Protein AF-A0A929G6H8-F1 (afdb_monomer)

Radius of gyration: 10.28 Å; Cα contacts (8 Å, |Δi|>4): 36; chains: 1; bounding box: 16×29×22 Å

Secondary structure (DSSP, 8-state):
--TTS-HHHHTT---HHHHHHHHHH---TTS-TTSHHHHTTS----

Mean predicted aligned error: 4.48 Å

Foldseek 3Di:
DDPQQCCVPVVPPPDPSNVVSCQVPNDDPPDDCPDPVNCVRVPPDD

Solvent-accessible surface area (backbone atoms only — not comparable to full-atom values): 3096 Å² total; per-residue (Å²): 137,70,85,81,47,53,43,94,79,52,71,75,49,91,42,75,67,34,52,53,26,37,74,75,71,46,84,59,92,88,57,65,65,88,40,74,81,37,40,74,71,72,58,68,76,132

Structure (mmCIF, N/CA/C/O backbone):
data_AF-A0A929G6H8-F1
#
_entry.id   AF-A0A929G6H8-F1
#
loop_
_atom_site.group_PDB
_atom_site.id
_atom_site.type_symbol
_atom_site.label_atom_id
_atom_site.label_alt_id
_atom_site.label_comp_id
_atom_site.label_asym_id
_atom_site.label_entity_id
_atom_site.label_seq_id
_atom_site.pdbx_PDB_ins_code
_atom_site.Cartn_x
_atom_site.Cartn_y
_atom_site.Cartn_z
_atom_site.occupancy
_atom_site.B_iso_or_equiv
_atom_site.auth_seq_id
_atom_site.auth_comp_id
_atom_site.auth_asym_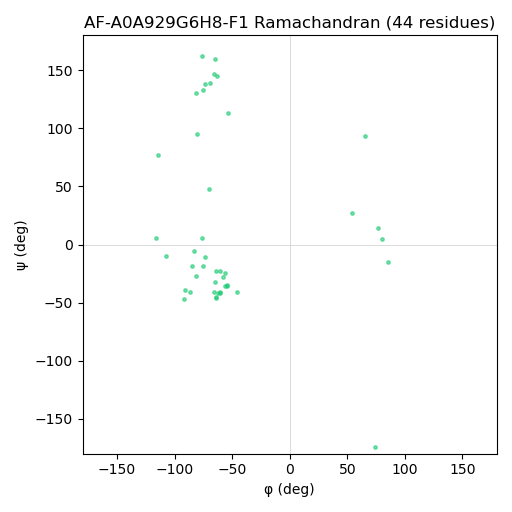id
_atom_site.auth_atom_id
_atom_site.pdbx_PDB_model_num
ATOM 1 N N . ASP A 1 1 ? -5.345 -17.559 -1.108 1.00 78.19 1 ASP A N 1
ATOM 2 C CA . ASP A 1 1 ? -4.686 -16.615 -2.033 1.00 78.19 1 ASP A CA 1
ATOM 3 C C . ASP A 1 1 ? -5.422 -15.275 -1.988 1.00 78.19 1 ASP A C 1
ATOM 5 O O . ASP A 1 1 ? -6.602 -15.283 -1.653 1.00 78.19 1 ASP A O 1
ATOM 9 N N . PHE A 1 2 ? -4.755 -14.149 -2.263 1.00 87.94 2 PHE A N 1
ATOM 10 C CA . PHE A 1 2 ? -5.371 -12.808 -2.286 1.00 87.94 2 PHE A CA 1
ATOM 11 C C . PHE A 1 2 ? -5.332 -12.238 -3.716 1.00 87.94 2 PHE A C 1
ATOM 13 O O . PHE A 1 2 ? -4.474 -11.396 -4.030 1.00 87.94 2 PHE A O 1
ATOM 20 N N . PRO A 1 3 ? -6.230 -12.700 -4.605 1.00 89.69 3 PRO A N 1
ATOM 21 C CA . PRO A 1 3 ? -6.225 -12.294 -6.002 1.00 89.69 3 PRO A CA 1
ATOM 22 C C . PRO A 1 3 ? -6.487 -10.789 -6.137 1.00 89.69 3 PRO A C 1
ATOM 24 O O . PRO A 1 3 ? -7.215 -10.179 -5.358 1.00 89.69 3 PRO A O 1
ATOM 27 N N . GLY A 1 4 ? -5.846 -10.162 -7.124 1.00 90.56 4 GLY A N 1
ATOM 28 C CA . GLY A 1 4 ? -5.989 -8.728 -7.401 1.00 90.56 4 GLY A CA 1
ATOM 29 C C . GLY A 1 4 ? -5.081 -7.797 -6.589 1.00 90.56 4 GLY A C 1
ATOM 30 O O . GLY A 1 4 ? -4.890 -6.656 -7.012 1.00 90.56 4 GLY A O 1
ATOM 31 N N . TYR A 1 5 ? -4.463 -8.272 -5.501 1.00 93.19 5 TYR A N 1
ATOM 32 C CA . TYR A 1 5 ? -3.514 -7.480 -4.704 1.00 93.19 5 TYR A CA 1
ATOM 33 C C . TYR A 1 5 ? -2.080 -7.487 -5.230 1.00 93.19 5 TYR A C 1
ATOM 35 O O . TYR A 1 5 ? -1.308 -6.613 -4.850 1.00 93.19 5 TYR A O 1
ATOM 43 N N . GLY A 1 6 ? -1.719 -8.457 -6.080 1.00 93.56 6 GLY A N 1
ATOM 44 C CA . GLY A 1 6 ? -0.400 -8.531 -6.719 1.00 93.56 6 GLY A CA 1
ATOM 45 C C . GLY A 1 6 ? 0.741 -9.024 -5.820 1.00 93.56 6 GLY A C 1
ATOM 46 O O . GLY A 1 6 ? 1.906 -8.893 -6.201 1.00 93.56 6 GLY A O 1
ATOM 47 N N . PHE A 1 7 ? 0.444 -9.622 -4.658 1.00 93.88 7 PHE A N 1
ATOM 48 C CA . PHE A 1 7 ? 1.460 -10.029 -3.676 1.00 93.88 7 PHE A CA 1
ATOM 49 C C . PHE A 1 7 ? 2.553 -10.941 -4.238 1.00 93.88 7 PHE A C 1
ATOM 51 O O . PHE A 1 7 ? 3.708 -10.780 -3.856 1.00 93.88 7 PHE A O 1
ATOM 58 N N . ALA A 1 8 ? 2.237 -11.825 -5.188 1.00 93.00 8 ALA A N 1
ATOM 59 C CA . ALA A 1 8 ? 3.234 -12.674 -5.842 1.00 93.00 8 ALA A CA 1
ATOM 60 C C . ALA A 1 8 ? 4.359 -11.872 -6.531 1.00 93.00 8 ALA A C 1
ATOM 62 O O . AL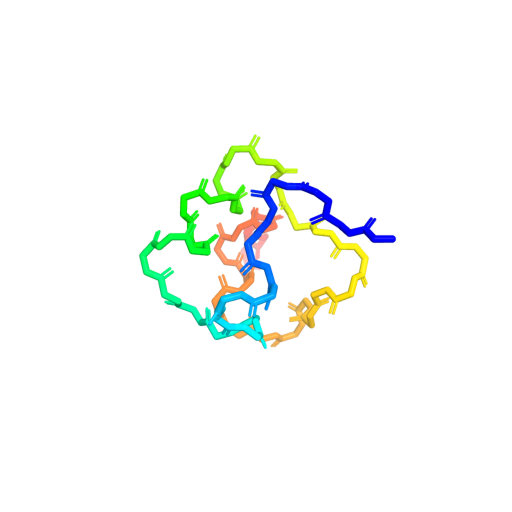A A 1 8 ? 5.483 -12.350 -6.639 1.00 93.00 8 ALA A O 1
ATOM 63 N N . ARG A 1 9 ? 4.078 -10.636 -6.969 1.00 92.62 9 ARG A N 1
ATOM 64 C CA . ARG A 1 9 ? 5.035 -9.783 -7.689 1.00 92.62 9 ARG A CA 1
ATOM 65 C C . ARG A 1 9 ? 5.835 -8.876 -6.763 1.00 92.62 9 ARG A C 1
ATOM 67 O O . ARG A 1 9 ? 7.045 -8.772 -6.912 1.00 92.62 9 ARG A O 1
ATOM 74 N N . HIS A 1 10 ? 5.168 -8.199 -5.830 1.00 92.69 10 HIS A N 1
ATOM 75 C CA . HIS A 1 10 ? 5.795 -7.164 -4.995 1.00 92.69 10 HIS A CA 1
ATOM 76 C C . HIS A 1 10 ? 5.824 -7.501 -3.501 1.00 92.69 10 HIS A C 1
ATOM 78 O O . HIS A 1 10 ? 6.206 -6.650 -2.705 1.00 92.69 10 HIS A O 1
ATOM 84 N N . LYS A 1 11 ? 5.404 -8.705 -3.093 1.00 91.94 11 LYS A N 1
ATOM 85 C CA . LYS A 1 11 ? 5.536 -9.238 -1.721 1.00 91.94 11 LYS A CA 1
ATOM 86 C C . LYS A 1 11 ? 4.964 -8.335 -0.614 1.00 91.94 11 LYS A C 1
ATOM 88 O O . LYS A 1 11 ? 5.428 -8.360 0.516 1.00 91.94 11 LYS A O 1
ATOM 93 N N . GLY A 1 12 ? 3.972 -7.507 -0.945 1.00 90.06 12 GLY A N 1
ATOM 94 C CA . GLY A 1 12 ? 3.364 -6.551 -0.006 1.00 90.06 12 GLY A CA 1
ATOM 95 C C . GLY A 1 12 ? 4.151 -5.254 0.223 1.00 90.06 12 GLY A C 1
ATOM 96 O O . GLY A 1 12 ? 3.720 -4.419 1.013 1.00 90.06 12 GLY A O 1
ATOM 97 N N . TYR A 1 13 ? 5.261 -5.022 -0.489 1.00 91.88 13 TYR A N 1
ATOM 98 C CA . TYR A 1 13 ? 5.897 -3.704 -0.499 1.00 91.8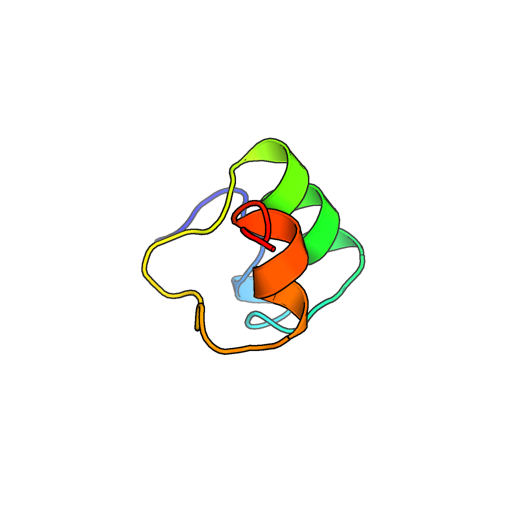8 13 TYR A CA 1
ATOM 99 C C . TYR A 1 13 ? 4.987 -2.667 -1.167 1.00 91.88 13 TYR A C 1
ATOM 101 O O . TYR A 1 13 ? 4.267 -2.973 -2.124 1.00 91.88 13 TYR A O 1
ATOM 109 N N . GLY A 1 14 ? 5.053 -1.424 -0.678 1.00 89.38 14 GLY A N 1
ATOM 110 C CA . GLY A 1 14 ? 4.214 -0.286 -1.076 1.00 89.38 14 GLY A CA 1
ATOM 111 C C . GLY A 1 14 ? 4.487 0.264 -2.480 1.00 89.38 14 GLY A C 1
ATOM 112 O O . GLY A 1 14 ? 4.624 1.473 -2.659 1.00 89.38 14 GLY A O 1
ATOM 113 N N . THR A 1 15 ? 4.573 -0.607 -3.482 1.00 93.88 15 THR A N 1
ATOM 114 C CA . THR A 1 15 ? 4.737 -0.255 -4.895 1.00 93.88 15 THR A CA 1
ATOM 115 C C . THR A 1 15 ? 3.515 0.504 -5.429 1.00 93.88 15 THR A C 1
ATOM 117 O O . THR A 1 15 ? 2.419 0.389 -4.871 1.00 93.88 15 THR A O 1
ATOM 120 N N . PRO A 1 16 ? 3.642 1.253 -6.542 1.00 93.19 16 PRO A N 1
ATOM 121 C CA . PRO A 1 16 ? 2.494 1.908 -7.173 1.00 93.19 16 PRO A CA 1
ATOM 122 C C . PRO A 1 16 ? 1.351 0.939 -7.505 1.00 93.19 16 PRO A C 1
ATOM 124 O O . PRO A 1 16 ? 0.183 1.292 -7.377 1.00 93.19 16 PRO A O 1
ATOM 127 N N . GLN A 1 17 ? 1.686 -0.294 -7.895 1.00 93.38 17 GLN A N 1
ATOM 128 C CA . GLN A 1 17 ? 0.716 -1.356 -8.166 1.00 93.38 17 GLN A CA 1
ATOM 129 C C . GLN A 1 17 ? -0.047 -1.744 -6.899 1.00 93.38 17 GLN A C 1
ATOM 131 O O . GLN A 1 17 ? -1.274 -1.811 -6.924 1.00 93.38 17 GLN A O 1
ATOM 136 N N . HIS A 1 18 ? 0.664 -1.919 -5.784 1.00 93.62 18 HIS A N 1
ATOM 137 C CA . HIS A 1 18 ? 0.037 -2.274 -4.519 1.00 93.62 18 HIS A CA 1
ATOM 138 C C . HIS A 1 18 ? -0.872 -1.156 -3.996 1.00 93.62 18 HIS A C 1
ATOM 140 O O . HIS A 1 18 ? -1.997 -1.421 -3.584 1.00 93.62 18 HIS A O 1
ATOM 146 N N . ARG A 1 19 ? -0.444 0.109 -4.106 1.00 90.75 19 ARG A N 1
ATOM 147 C CA . ARG A 1 19 ? -1.281 1.265 -3.739 1.00 90.75 19 ARG A CA 1
ATOM 148 C C . ARG A 1 19 ? -2.564 1.342 -4.569 1.00 90.75 19 ARG A C 1
ATOM 150 O O . ARG A 1 19 ? -3.625 1.594 -4.013 1.00 90.75 19 ARG A O 1
ATOM 157 N N . LYS A 1 20 ? -2.490 1.078 -5.880 1.00 92.25 20 LYS A N 1
ATOM 158 C CA . LYS A 1 20 ? -3.678 0.998 -6.751 1.00 92.25 20 LYS A CA 1
ATOM 159 C C . LYS A 1 20 ? -4.617 -0.135 -6.333 1.00 92.25 20 LYS A C 1
ATOM 161 O O . LYS A 1 20 ? -5.828 0.056 -6.321 1.00 92.25 20 LYS A O 1
ATOM 166 N N . ALA A 1 21 ? -4.068 -1.297 -5.980 1.00 93.00 21 ALA A N 1
ATOM 167 C CA . ALA A 1 21 ? -4.867 -2.413 -5.489 1.00 93.00 21 ALA A CA 1
ATOM 168 C C . ALA A 1 21 ? -5.564 -2.073 -4.165 1.00 93.00 21 ALA A C 1
ATOM 170 O O . ALA A 1 21 ? -6.765 -2.288 -4.058 1.00 93.00 21 ALA A O 1
ATOM 171 N N . LEU A 1 22 ? -4.846 -1.468 -3.213 1.00 91.56 22 LEU A N 1
ATOM 172 C CA . LEU A 1 22 ? -5.394 -1.000 -1.937 1.00 91.56 22 LEU A CA 1
ATOM 173 C C . LEU A 1 22 ? -6.487 0.060 -2.126 1.00 91.56 22 LEU A C 1
ATOM 175 O O . LEU A 1 22 ? -7.513 -0.004 -1.463 1.00 91.56 22 LEU A O 1
ATOM 179 N N . ALA A 1 23 ? -6.311 0.999 -3.059 1.00 89.31 23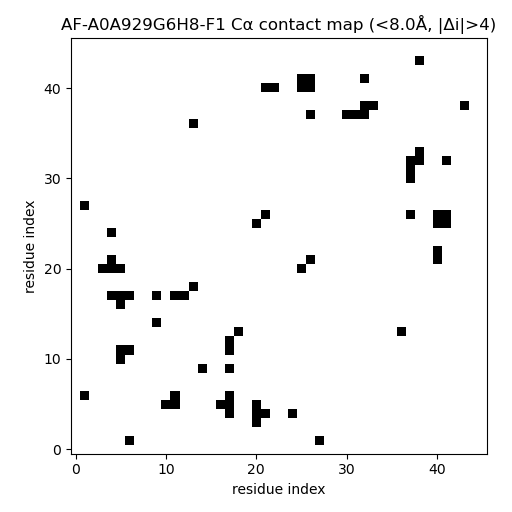 ALA A N 1
ATOM 180 C CA . ALA A 1 23 ? -7.331 2.002 -3.369 1.00 89.31 23 ALA A CA 1
ATOM 181 C C . ALA A 1 23 ? -8.613 1.387 -3.960 1.00 89.31 23 ALA A C 1
ATOM 183 O O . ALA A 1 23 ? -9.702 1.901 -3.733 1.00 89.31 23 ALA A O 1
ATOM 184 N N . ARG A 1 24 ? -8.492 0.291 -4.721 1.00 91.56 24 ARG A N 1
AT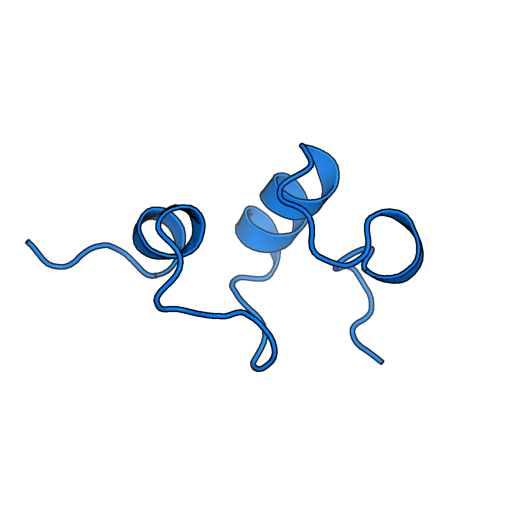OM 185 C CA . ARG A 1 24 ? -9.632 -0.380 -5.365 1.00 91.56 24 ARG A CA 1
ATOM 186 C C . ARG A 1 24 ? -10.325 -1.401 -4.464 1.00 91.56 24 ARG A C 1
ATOM 188 O O . ARG A 1 24 ? -11.538 -1.540 -4.530 1.00 91.56 24 ARG A O 1
ATOM 195 N N . LEU A 1 25 ? -9.549 -2.172 -3.708 1.00 92.62 25 LEU A N 1
ATOM 196 C CA . LEU A 1 25 ? -10.015 -3.346 -2.962 1.00 92.62 25 LEU A CA 1
ATOM 197 C C . LEU A 1 25 ? -10.080 -3.105 -1.448 1.00 92.62 25 LEU A C 1
ATOM 199 O O . LEU A 1 25 ? -10.607 -3.946 -0.726 1.00 92.62 25 LEU A O 1
ATOM 203 N N . GLY A 1 26 ? -9.531 -1.988 -0.968 1.00 90.75 26 GLY A N 1
ATOM 204 C CA . GLY A 1 26 ? -9.274 -1.766 0.449 1.00 90.75 26 GLY A CA 1
ATOM 205 C C . GLY A 1 26 ? -8.083 -2.587 0.964 1.00 90.75 26 GLY A C 1
ATOM 206 O O . GLY A 1 26 ? -7.362 -3.218 0.190 1.00 90.75 26 GLY A O 1
ATOM 207 N N . PRO A 1 27 ? -7.826 -2.565 2.279 1.00 92.69 27 PRO A N 1
ATOM 208 C CA . PRO A 1 27 ? -6.833 -3.418 2.921 1.00 92.69 27 PRO A CA 1
ATOM 209 C C .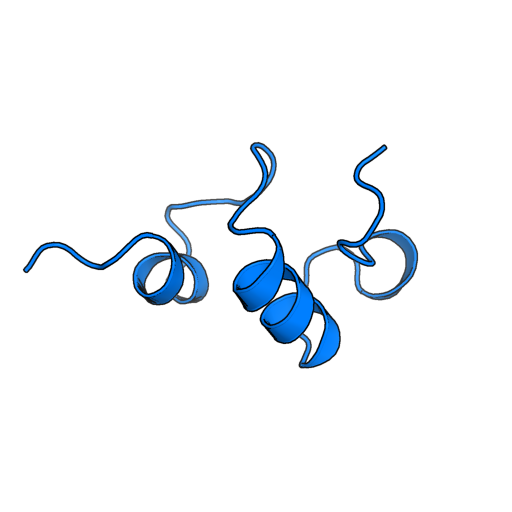 PRO A 1 27 ? -7.386 -4.831 3.194 1.00 92.69 27 PRO A C 1
ATOM 211 O O . PRO A 1 27 ? -8.430 -5.001 3.812 1.00 92.69 27 PRO A O 1
ATOM 214 N N . SER A 1 28 ? -6.651 -5.874 2.799 1.00 91.06 28 SER A N 1
ATOM 215 C CA . SER A 1 28 ? -6.899 -7.271 3.206 1.00 91.06 28 SER A CA 1
ATOM 216 C C . SER A 1 28 ? -6.448 -7.591 4.648 1.00 91.06 28 SER A C 1
ATOM 218 O O . SER A 1 28 ? -5.531 -6.923 5.131 1.00 91.06 28 SER A O 1
ATOM 220 N N . PRO A 1 29 ? -6.926 -8.692 5.268 1.00 91.44 29 PRO A N 1
ATOM 221 C CA . PRO A 1 29 ? -6.565 -9.104 6.636 1.00 91.44 29 PRO A CA 1
ATOM 222 C C . PRO A 1 29 ? -5.068 -9.301 6.929 1.00 91.44 29 PRO A C 1
ATOM 224 O O . PRO A 1 29 ? -4.654 -9.187 8.075 1.00 91.44 29 PRO A O 1
ATOM 227 N N . ILE A 1 30 ? -4.240 -9.587 5.917 1.00 92.12 30 ILE A N 1
ATOM 228 C CA . ILE A 1 30 ? -2.785 -9.756 6.099 1.00 92.12 30 ILE A CA 1
ATOM 229 C C . ILE A 1 30 ? -1.998 -8.436 6.109 1.00 92.12 30 ILE A C 1
ATOM 231 O O . ILE A 1 30 ? -0.787 -8.447 6.339 1.00 92.12 30 ILE A O 1
ATOM 235 N N . HIS A 1 31 ? -2.644 -7.296 5.843 1.00 92.44 31 HIS A N 1
ATOM 236 C CA . HIS A 1 31 ? -1.968 -6.006 5.934 1.00 92.44 31 HIS A CA 1
ATOM 237 C C . HIS A 1 31 ? -1.747 -5.619 7.390 1.00 92.44 31 HIS A C 1
ATOM 239 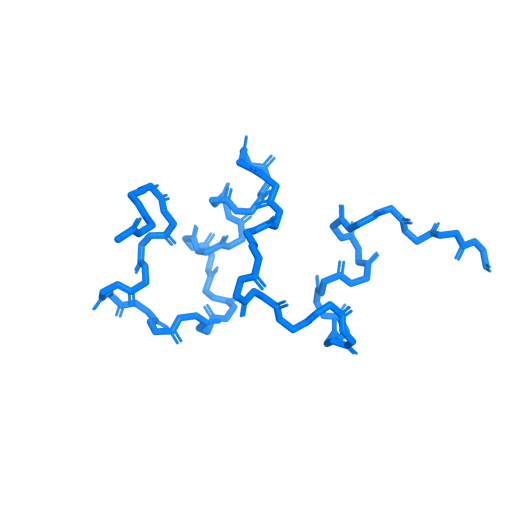O O . HIS A 1 31 ? -2.619 -5.745 8.248 1.00 92.44 31 HIS A O 1
ATOM 245 N N . ARG A 1 32 ? -0.561 -5.080 7.660 1.00 91.19 32 ARG A N 1
ATOM 246 C CA . ARG A 1 32 ? -0.208 -4.557 8.976 1.00 91.19 32 ARG A CA 1
ATOM 247 C C . ARG A 1 32 ? -0.801 -3.163 9.118 1.00 91.19 32 ARG A C 1
ATOM 249 O O . ARG A 1 32 ? -0.199 -2.186 8.687 1.00 91.19 32 ARG A O 1
ATOM 256 N N . MET A 1 33 ? -1.981 -3.084 9.723 1.00 89.00 33 MET A N 1
ATOM 257 C CA . MET A 1 33 ? -2.724 -1.826 9.880 1.00 89.00 33 MET A CA 1
ATOM 258 C C . MET A 1 33 ? -1.970 -0.763 10.692 1.00 89.00 33 MET A C 1
ATOM 260 O O . MET A 1 33 ? -2.218 0.422 10.517 1.00 89.00 33 MET A O 1
ATOM 264 N N . SER A 1 34 ? -1.010 -1.169 11.532 1.00 86.81 34 SER A N 1
ATOM 265 C CA . SER A 1 34 ? -0.136 -0.258 12.283 1.00 86.81 34 SER A CA 1
ATOM 266 C C . SER A 1 34 ? 0.933 0.430 11.427 1.00 86.81 34 SER A C 1
ATOM 268 O O . SER A 1 34 ? 1.620 1.336 11.898 1.00 86.81 34 SER A O 1
ATOM 270 N N . TRP A 1 35 ? 1.127 0.005 10.176 1.00 87.62 35 TRP A N 1
ATOM 271 C CA . TRP A 1 35 ? 2.089 0.640 9.287 1.00 87.62 35 TRP A CA 1
ATOM 272 C C . TRP A 1 35 ? 1.548 1.969 8.778 1.00 87.62 35 TRP A C 1
ATOM 274 O O . TRP A 1 35 ? 0.445 2.043 8.247 1.00 87.62 35 TRP A O 1
ATOM 284 N N . ARG A 1 36 ? 2.382 3.010 8.840 1.00 84.38 36 ARG A N 1
ATOM 285 C CA . ARG A 1 36 ? 2.058 4.368 8.381 1.00 84.38 36 ARG A CA 1
ATOM 286 C C . ARG A 1 36 ? 1.368 4.464 7.005 1.00 84.38 36 ARG A C 1
ATOM 288 O O . ARG A 1 36 ? 0.430 5.248 6.900 1.00 84.38 36 ARG A O 1
ATOM 295 N N . PRO A 1 37 ? 1.740 3.690 5.961 1.00 82.81 37 PRO A N 1
ATOM 296 C CA . PRO A 1 37 ? 1.009 3.706 4.689 1.00 82.81 37 PRO A CA 1
ATOM 297 C C . PRO A 1 37 ? -0.444 3.210 4.777 1.00 82.81 37 PRO A C 1
ATOM 299 O O . PRO A 1 37 ? -1.245 3.582 3.925 1.00 82.81 37 PRO A O 1
ATOM 302 N N . MET A 1 38 ? -0.800 2.402 5.780 1.00 84.62 38 MET A N 1
ATOM 303 C CA . MET A 1 38 ? -2.164 1.899 5.973 1.00 84.62 38 MET A CA 1
ATOM 304 C C . MET A 1 38 ? -3.068 2.913 6.678 1.00 84.62 38 MET A C 1
ATOM 306 O O . MET A 1 38 ? -4.261 2.926 6.392 1.00 84.62 38 MET A O 1
ATOM 310 N N . CYS A 1 39 ? -2.519 3.820 7.499 1.00 79.75 39 CYS A N 1
ATOM 311 C CA . CYS A 1 39 ? -3.292 4.865 8.188 1.00 79.75 39 CYS A CA 1
ATOM 312 C C . CYS A 1 39 ? -4.095 5.759 7.228 1.00 79.75 39 CYS A C 1
ATOM 314 O O . CYS A 1 39 ? -5.213 6.151 7.541 1.00 79.75 39 CYS A O 1
ATOM 316 N N . GLY A 1 40 ? -3.553 6.057 6.042 1.00 75.88 40 GLY A N 1
ATOM 317 C CA . GLY A 1 40 ? -4.261 6.847 5.027 1.00 75.88 40 GLY A CA 1
ATOM 318 C C . GLY A 1 40 ? -5.354 6.072 4.2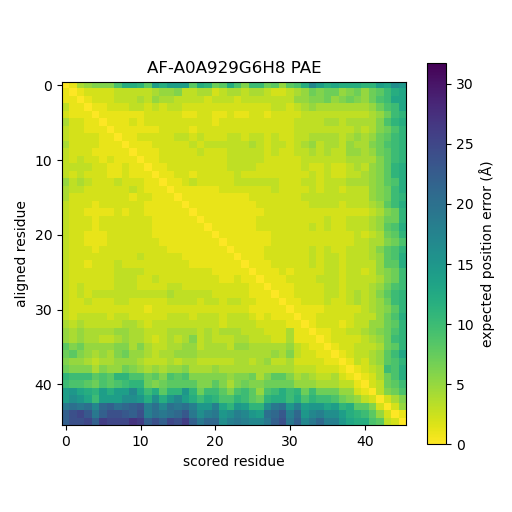83 1.00 75.88 40 GLY A C 1
ATOM 319 O O . GLY A 1 40 ? -6.227 6.683 3.678 1.00 75.88 40 GLY A O 1
ATOM 320 N N . ILE A 1 41 ? -5.316 4.737 4.324 1.00 77.12 41 ILE A N 1
ATOM 321 C CA . ILE A 1 41 ? -6.257 3.855 3.618 1.00 77.12 41 ILE A CA 1
ATOM 322 C C . ILE A 1 41 ? -7.458 3.519 4.505 1.00 77.12 41 ILE A C 1
ATOM 324 O O . ILE A 1 41 ? -8.583 3.488 4.022 1.00 77.12 41 ILE A O 1
ATOM 328 N N . ILE A 1 42 ? -7.234 3.297 5.803 1.00 69.69 42 ILE A N 1
ATOM 329 C CA . ILE A 1 42 ? -8.295 2.958 6.770 1.00 69.69 42 ILE A CA 1
ATOM 330 C C . ILE A 1 42 ? -9.153 4.160 7.193 1.00 69.69 42 ILE A C 1
ATOM 332 O O . ILE A 1 42 ? -10.019 4.007 8.047 1.00 69.69 42 ILE A O 1
ATOM 336 N N . GLY A 1 43 ? -8.937 5.333 6.585 1.00 61.34 43 GLY A N 1
ATOM 337 C CA . GLY A 1 43 ? -9.529 6.589 7.024 1.00 61.34 43 GLY A CA 1
ATOM 338 C C . GLY A 1 43 ? -8.981 6.941 8.400 1.00 61.34 43 GLY A C 1
ATOM 339 O O . GLY A 1 43 ? -9.494 6.482 9.416 1.00 61.34 43 GLY A O 1
ATOM 340 N N . ALA A 1 44 ? -7.911 7.731 8.447 1.00 48.31 44 ALA A N 1
ATOM 341 C CA . ALA A 1 44 ? -7.419 8.254 9.711 1.00 48.31 44 ALA A CA 1
ATOM 342 C C . ALA A 1 44 ? -8.579 8.961 10.436 1.00 48.31 44 ALA A C 1
ATOM 344 O O . ALA A 1 44 ? -9.091 9.974 9.955 1.00 48.31 44 ALA A O 1
ATOM 345 N N . LYS A 1 45 ? -9.019 8.413 11.575 1.00 37.25 45 LYS A N 1
ATOM 346 C CA . LYS A 1 45 ? -9.658 9.253 12.585 1.00 37.25 45 LYS A CA 1
ATOM 347 C C . LYS A 1 45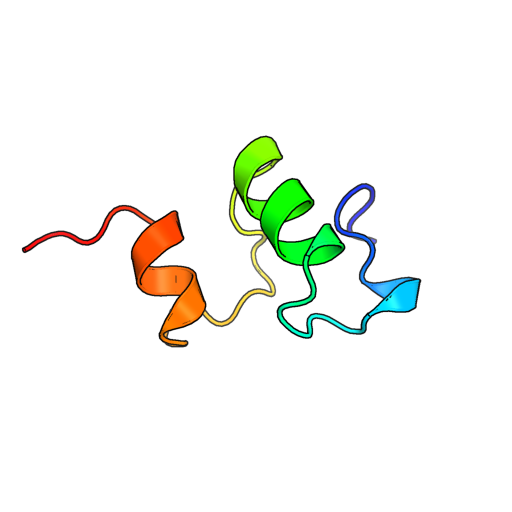 ? -8.567 10.150 13.167 1.00 37.25 45 LYS A C 1
ATOM 349 O O . LYS A 1 45 ? -7.435 9.690 13.311 1.00 37.25 45 LYS A O 1
ATOM 354 N N . ALA A 1 46 ? -8.956 11.409 13.368 1.00 38.59 46 ALA A N 1
ATOM 355 C CA . ALA A 1 46 ? -8.163 12.529 13.870 1.00 38.59 46 ALA A CA 1
ATOM 356 C C . ALA A 1 46 ? -7.164 12.152 14.971 1.00 38.59 46 ALA A C 1
ATOM 358 O O . ALA A 1 46 ? -7.522 11.304 15.821 1.00 38.59 46 ALA A O 1
#

pLDDT: mean 85.4, std 13.46, range [37.25, 93.88]

Sequence (46 aa):
DFPGYGFARHKGYGTPQHRKALARLGPSPIHRMSWRPMCGIIGAKA

Nearest PDB structures (foldseek):
  2etj-assembly1_A  TM=9.491E-01  e=1.123E-02  Thermotoga maritima
  7uwh-assembly1_C  TM=8.465E-01  e=6.402E-03  Escherichia coli
  5y9p-assembly1_A  TM=8.980E-01  e=8.145E-03  Staphylococcus aureus
  7uwe-assembly1_C  TM=9.353E-01  e=1.548E-02  Escherichia coli